Protein AF-A0A9E4SQM6-F1 (afdb_monomer)

Nearest PDB structures (foldseek):
  4mjz-assembly2_B-3  TM=9.495E-01  e=9.237E-07  Toxoplasma gondii
  3qw3-assembly1_A  TM=9.091E-01  e=8.149E-07  Leishmania infantum
  3qw3-assembly1_B  TM=9.134E-01  e=1.047E-06  Leishmania infantum
  3qw4-assembly1_B  TM=9.220E-01  e=1.840E-06  Leishmania donovani
  3sqm-assembly2_D  TM=3.153E-01  e=1.783E+00  Picosynechococcus sp. PCC 7002

Structure (mmCIF, N/CA/C/O backbone):
data_AF-A0A9E4SQM6-F1
#
_entry.id   AF-A0A9E4SQM6-F1
#
loop_
_atom_site.group_PDB
_atom_site.id
_atom_site.type_symbol
_atom_site.label_atom_id
_atom_site.label_alt_id
_atom_site.label_comp_id
_atom_site.label_asym_id
_atom_site.label_entity_id
_atom_site.label_seq_id
_atom_site.pdbx_PDB_ins_code
_atom_site.Cartn_x
_atom_site.Cartn_y
_atom_site.Cartn_z
_atom_site.occupancy
_atom_site.B_iso_or_equiv
_atom_site.auth_seq_id
_atom_site.auth_comp_id
_atom_site.auth_asym_id
_atom_site.auth_atom_id
_atom_site.pdbx_PDB_model_num
ATOM 1 N N . MET A 1 1 ? 3.486 10.969 13.806 1.00 89.56 1 MET A N 1
ATOM 2 C CA . MET A 1 1 ? 4.495 10.040 13.231 1.00 89.56 1 MET A CA 1
ATOM 3 C C . MET A 1 1 ? 3.866 8.672 12.937 1.00 89.56 1 MET A C 1
ATOM 5 O O . MET A 1 1 ? 2.784 8.404 13.447 1.00 89.56 1 MET A O 1
ATOM 9 N N . PHE A 1 2 ? 4.493 7.806 12.120 1.00 97.06 2 PHE A N 1
ATOM 10 C CA . PHE A 1 2 ? 3.908 6.513 11.693 1.00 97.06 2 PHE A CA 1
ATOM 11 C C . PHE A 1 2 ? 3.430 5.640 12.867 1.00 97.06 2 PHE A C 1
ATOM 13 O O . PHE A 1 2 ? 2.294 5.177 12.864 1.00 97.06 2 PHE A O 1
ATOM 20 N N . VAL A 1 3 ? 4.266 5.463 13.896 1.00 98.00 3 VAL A N 1
ATOM 21 C CA . VAL A 1 3 ? 3.957 4.603 15.056 1.00 98.00 3 VAL A CA 1
ATOM 22 C C . VAL A 1 3 ? 2.737 5.102 15.836 1.00 98.00 3 VAL A C 1
ATOM 24 O O . VAL A 1 3 ? 1.897 4.306 16.244 1.00 98.00 3 VAL A O 1
ATOM 27 N N . GLU A 1 4 ? 2.609 6.414 16.025 1.00 98.06 4 GLU A N 1
ATOM 28 C CA . GLU A 1 4 ? 1.458 7.022 16.708 1.00 98.06 4 GLU A CA 1
ATOM 29 C C . GLU A 1 4 ? 0.178 6.833 15.895 1.00 98.06 4 GLU A C 1
ATOM 31 O O . GLU A 1 4 ? -0.852 6.449 16.442 1.00 98.06 4 GLU A O 1
ATOM 36 N N . LYS A 1 5 ? 0.268 7.038 14.576 1.00 97.94 5 LYS A N 1
ATOM 37 C CA . LYS A 1 5 ? -0.836 6.838 13.636 1.00 97.94 5 LYS A CA 1
ATOM 38 C C . LYS A 1 5 ? -1.329 5.388 13.655 1.00 97.94 5 LYS A C 1
ATOM 40 O O . LYS A 1 5 ? -2.528 5.150 13.749 1.00 97.94 5 LYS A O 1
ATOM 45 N N . LEU A 1 6 ? -0.402 4.429 13.632 1.00 98.69 6 LEU A N 1
ATOM 46 C CA . LEU A 1 6 ? -0.713 3.004 13.726 1.00 98.69 6 LEU A CA 1
ATOM 47 C C . LEU A 1 6 ? -1.402 2.665 15.052 1.00 98.69 6 LEU A C 1
ATOM 49 O O . LEU A 1 6 ? -2.465 2.054 15.037 1.00 98.69 6 LEU A O 1
ATOM 53 N N . ARG A 1 7 ? -0.850 3.106 16.189 1.00 98.56 7 ARG A N 1
ATOM 54 C CA . ARG A 1 7 ? -1.456 2.872 17.513 1.00 98.56 7 ARG A CA 1
ATOM 55 C C . ARG A 1 7 ? -2.858 3.470 17.620 1.00 98.56 7 ARG A C 1
ATOM 57 O O . ARG A 1 7 ? -3.752 2.825 18.158 1.00 98.56 7 ARG A O 1
ATOM 64 N N . ALA A 1 8 ? -3.059 4.672 17.082 1.00 98.50 8 ALA A N 1
ATOM 65 C CA . ALA A 1 8 ? -4.365 5.319 17.059 1.00 98.50 8 ALA A CA 1
ATOM 66 C C . ALA A 1 8 ? -5.381 4.525 16.222 1.00 98.50 8 ALA A C 1
ATOM 68 O O . ALA A 1 8 ? -6.504 4.318 16.675 1.00 98.50 8 ALA A O 1
ATOM 69 N N . ALA A 1 9 ? -4.993 4.030 15.042 1.00 98.56 9 ALA A N 1
ATOM 70 C CA . ALA A 1 9 ? -5.856 3.185 14.214 1.00 98.56 9 ALA A CA 1
ATOM 71 C C . ALA A 1 9 ? -6.176 1.840 14.894 1.00 98.56 9 ALA A C 1
ATOM 73 O O . ALA A 1 9 ? -7.335 1.433 14.916 1.00 98.56 9 ALA A O 1
ATOM 74 N N . GLN A 1 10 ? -5.183 1.195 15.523 1.00 98.75 10 GLN A N 1
ATOM 75 C CA . GLN A 1 10 ? -5.373 -0.045 16.291 1.00 98.75 10 GLN A CA 1
ATOM 76 C C . GLN A 1 10 ? -6.385 0.134 17.426 1.00 98.75 10 GLN A C 1
ATOM 78 O O . GLN A 1 10 ? -7.281 -0.688 17.590 1.00 98.75 10 GLN A O 1
ATOM 83 N N . GLN A 1 11 ? -6.268 1.222 18.193 1.00 98.50 11 GLN A N 1
ATOM 84 C CA . GLN A 1 11 ? -7.200 1.530 19.278 1.00 98.50 11 GLN A CA 1
ATOM 85 C C . GLN A 1 11 ? -8.586 1.907 18.756 1.00 98.50 11 GLN A C 1
ATOM 87 O O . GLN A 1 11 ? -9.585 1.448 19.299 1.00 98.50 11 GLN A O 1
ATOM 92 N N . LYS A 1 12 ? -8.670 2.725 17.705 1.00 98.19 12 LYS A N 1
ATOM 93 C CA . LYS A 1 12 ? -9.953 3.169 17.153 1.00 98.19 12 LYS A CA 1
ATOM 94 C C . LYS A 1 12 ? -10.771 2.003 16.598 1.00 98.19 12 LYS A C 1
ATOM 96 O O . LYS A 1 12 ? -11.955 1.909 16.895 1.00 98.19 12 LYS A O 1
ATOM 101 N N . ASN A 1 13 ? -10.127 1.124 15.835 1.00 98.38 13 ASN A N 1
ATOM 102 C CA . ASN A 1 13 ? -10.789 0.019 15.143 1.00 98.38 13 ASN A CA 1
ATOM 103 C C . ASN A 1 13 ? -10.710 -1.303 15.933 1.00 98.38 13 ASN A C 1
ATOM 105 O O . ASN A 1 13 ? -11.168 -2.329 15.445 1.00 98.38 13 ASN A O 1
ATOM 109 N N . GLN A 1 14 ? -10.108 -1.297 17.135 1.00 98.50 14 GLN A N 1
ATOM 110 C CA . GLN A 1 14 ? -9.873 -2.484 17.978 1.00 98.50 14 GLN A CA 1
ATOM 111 C C . GLN A 1 14 ? -9.267 -3.657 17.188 1.00 98.50 14 GLN A C 1
ATOM 113 O O . GLN A 1 14 ? -9.684 -4.807 17.310 1.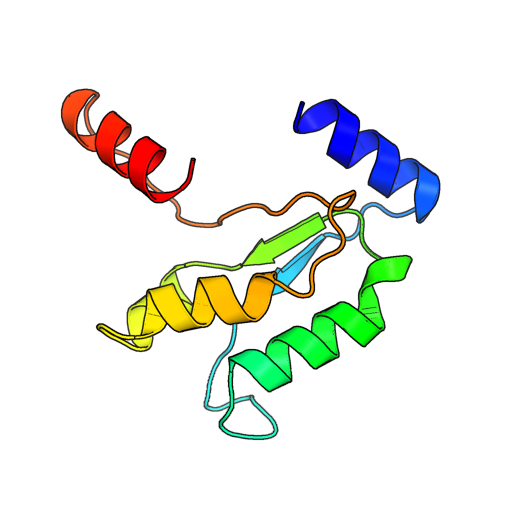00 98.50 14 GLN A O 1
ATOM 118 N N . SER A 1 15 ? -8.282 -3.349 16.343 1.00 98.25 15 SER A N 1
ATOM 119 C CA . SER A 1 15 ? -7.806 -4.268 15.313 1.00 98.25 15 SER A CA 1
ATOM 120 C C . SER A 1 15 ? -6.294 -4.238 15.155 1.00 98.25 15 SER A C 1
ATOM 122 O O . SER A 1 15 ? -5.650 -3.198 15.280 1.00 98.25 15 SER A O 1
ATOM 124 N N . PHE A 1 16 ? -5.738 -5.400 14.824 1.00 98.31 16 PHE A N 1
ATOM 125 C CA . PHE A 1 16 ? -4.361 -5.568 14.355 1.00 98.31 16 PHE A CA 1
ATOM 126 C C . PHE A 1 16 ? -4.302 -5.975 12.876 1.00 98.31 16 PHE A C 1
ATOM 128 O O . PHE A 1 16 ? -3.233 -6.307 12.366 1.00 98.31 16 PHE A O 1
ATOM 135 N N . LEU A 1 17 ? -5.448 -5.979 12.188 1.00 98.75 17 LEU A N 1
ATOM 136 C CA . LEU A 1 17 ? -5.549 -6.393 10.799 1.00 98.75 17 LEU A CA 1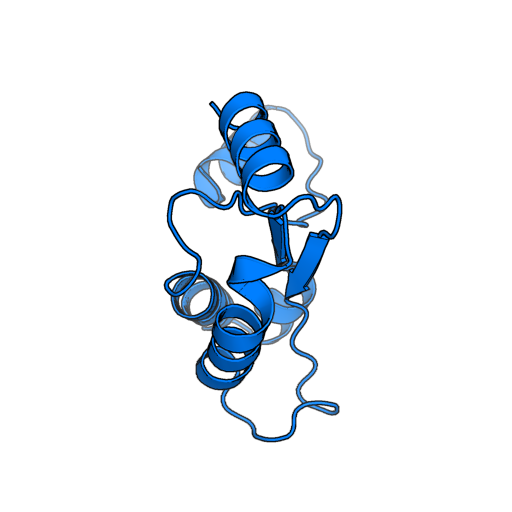
ATOM 137 C C . LEU A 1 17 ? -4.883 -5.364 9.882 1.00 98.75 17 LEU A C 1
ATOM 139 O O . LEU A 1 17 ? -5.212 -4.177 9.902 1.00 98.75 17 LEU A O 1
ATOM 143 N N . CYS A 1 18 ? -3.978 -5.848 9.039 1.00 98.75 18 CYS A N 1
ATOM 144 C CA . CYS A 1 18 ? -3.387 -5.098 7.943 1.00 98.75 18 CYS A CA 1
ATOM 145 C C . CYS A 1 18 ? -3.835 -5.743 6.632 1.00 98.75 18 CYS A C 1
ATOM 147 O O . CYS A 1 18 ? -3.521 -6.909 6.387 1.00 98.75 18 CYS A O 1
ATOM 149 N N . VAL A 1 19 ? -4.580 -5.005 5.811 1.00 98.75 19 VAL A N 1
ATOM 150 C CA . VAL A 1 19 ? -5.079 -5.511 4.524 1.00 98.75 19 VAL A CA 1
ATOM 151 C C . VAL A 1 19 ? -4.068 -5.205 3.422 1.00 98.75 19 VAL A C 1
ATOM 153 O O . VAL A 1 19 ? -3.610 -4.069 3.279 1.00 98.75 19 VAL A O 1
ATOM 156 N N . GLY A 1 20 ? -3.710 -6.228 2.645 1.00 98.56 20 GLY A N 1
ATOM 157 C CA . GLY A 1 20 ? -2.931 -6.070 1.417 1.00 98.56 20 GLY A CA 1
ATOM 158 C C . GLY A 1 20 ? -3.777 -5.458 0.301 1.00 98.56 20 GLY A C 1
ATOM 159 O O . GLY A 1 20 ? -4.959 -5.768 0.190 1.00 98.56 20 GLY A O 1
ATOM 160 N N . LEU A 1 21 ? -3.175 -4.592 -0.515 1.00 98.31 21 LEU A N 1
ATOM 161 C CA . LEU A 1 21 ? -3.807 -4.015 -1.707 1.00 98.31 21 LEU A CA 1
ATOM 162 C C . LEU A 1 21 ? -3.013 -4.488 -2.925 1.00 98.31 21 LEU A C 1
ATOM 164 O O . LEU A 1 21 ? -2.148 -3.774 -3.432 1.00 98.31 21 LEU A O 1
ATOM 168 N N . ASP A 1 22 ? -3.280 -5.730 -3.317 1.00 97.81 22 ASP A N 1
ATOM 169 C CA . ASP A 1 22 ? -2.452 -6.521 -4.226 1.00 97.81 22 ASP A CA 1
ATOM 170 C C . ASP A 1 22 ? -3.308 -6.921 -5.454 1.00 97.81 22 ASP A C 1
ATOM 172 O O . ASP A 1 22 ? -3.831 -8.035 -5.500 1.00 97.81 22 ASP A O 1
ATOM 176 N N . PRO A 1 23 ? -3.568 -5.992 -6.400 1.00 96.12 23 PRO A N 1
ATOM 177 C CA . PRO A 1 23 ? -4.531 -6.197 -7.484 1.00 96.12 23 PRO A CA 1
ATOM 178 C C . PRO A 1 23 ? -3.972 -7.129 -8.564 1.00 96.12 23 PRO A C 1
ATOM 180 O O . PRO A 1 23 ? -3.159 -6.716 -9.389 1.00 96.12 23 PRO A O 1
ATOM 183 N N . ASP A 1 24 ? -4.420 -8.382 -8.562 1.00 96.00 24 ASP A N 1
ATOM 184 C CA . ASP A 1 24 ? -4.170 -9.344 -9.637 1.00 96.00 24 ASP A CA 1
ATOM 185 C C . ASP A 1 24 ? -5.306 -9.275 -10.677 1.00 96.00 24 ASP A C 1
ATOM 187 O O . ASP A 1 24 ? -6.430 -9.682 -10.360 1.00 96.00 24 ASP A O 1
ATOM 191 N N . PRO A 1 25 ? -5.054 -8.786 -11.909 1.00 91.69 25 PRO A N 1
ATOM 192 C CA . PRO A 1 25 ? -6.086 -8.650 -12.937 1.00 91.69 25 PRO A CA 1
ATOM 193 C C . PRO A 1 25 ? -6.825 -9.949 -13.283 1.00 91.69 25 PRO A C 1
ATOM 195 O O . PRO A 1 25 ? -7.957 -9.876 -13.756 1.00 91.69 25 PRO A O 1
ATOM 198 N N . GLU A 1 26 ? -6.225 -11.122 -13.052 1.00 93.81 26 GLU A N 1
ATOM 199 C CA . GLU A 1 26 ? -6.869 -12.418 -13.312 1.00 93.81 26 GLU A CA 1
ATOM 200 C C . GLU A 1 26 ? -7.885 -12.808 -12.227 1.00 93.81 26 GLU A C 1
ATOM 202 O O . GLU A 1 26 ? -8.787 -13.609 -12.475 1.00 93.81 26 GLU A O 1
ATOM 207 N N . LEU A 1 27 ? -7.756 -12.238 -11.025 1.00 95.19 27 LEU A N 1
ATOM 208 C CA . LEU A 1 27 ? -8.601 -12.538 -9.864 1.00 95.19 27 LEU A CA 1
ATOM 209 C C . LEU A 1 27 ? -9.637 -11.444 -9.579 1.00 95.19 27 LEU A C 1
ATOM 211 O O . LEU A 1 27 ? -10.512 -11.617 -8.728 1.00 95.19 27 LEU A O 1
ATOM 215 N N . MET A 1 28 ? -9.531 -10.307 -10.262 1.00 95.94 28 MET A N 1
ATOM 216 C CA . MET A 1 28 ? -10.407 -9.163 -10.062 1.00 95.94 28 MET A CA 1
ATOM 217 C C . MET A 1 28 ? -11.785 -9.364 -10.713 1.00 95.94 28 MET A C 1
ATOM 219 O O . MET A 1 28 ? -11.890 -9.917 -11.807 1.00 95.94 28 MET A O 1
ATOM 223 N N . PRO A 1 29 ? -12.863 -8.845 -10.095 1.00 95.69 29 PRO A N 1
ATOM 224 C CA . PRO A 1 29 ? -14.212 -8.930 -10.656 1.00 95.69 29 PRO A CA 1
ATOM 225 C C . PRO A 1 29 ? -14.412 -8.029 -11.886 1.00 95.69 29 PRO A C 1
ATOM 227 O O . PRO A 1 29 ? -15.352 -8.230 -12.654 1.00 95.69 29 PRO A O 1
ATOM 230 N N . HIS A 1 30 ? -13.556 -7.022 -12.068 1.00 95.25 30 HIS A N 1
ATOM 231 C CA . HIS A 1 30 ? -13.589 -6.082 -13.185 1.00 95.25 30 HIS A CA 1
ATOM 232 C C . HIS A 1 30 ? -12.188 -5.498 -13.437 1.00 95.25 30 HIS A C 1
ATOM 234 O O . HIS A 1 30 ? -11.369 -5.488 -12.524 1.00 95.25 30 HIS A O 1
ATOM 240 N N . PRO A 1 31 ? -11.889 -4.960 -14.633 1.00 93.62 31 PRO A N 1
ATOM 241 C CA . PRO A 1 31 ? -10.522 -4.566 -14.996 1.00 93.62 31 PRO A CA 1
ATOM 242 C C . PRO A 1 31 ? -10.031 -3.261 -14.346 1.00 93.62 31 PRO A C 1
ATOM 244 O O . PRO A 1 31 ? -8.835 -2.979 -14.373 1.00 93.62 31 PRO A O 1
ATOM 247 N N . ASP A 1 32 ? -10.925 -2.439 -13.788 1.00 95.94 32 ASP A N 1
ATOM 248 C CA . ASP A 1 32 ? -10.536 -1.176 -13.150 1.00 95.94 32 ASP A CA 1
ATOM 249 C C . ASP A 1 32 ? -9.889 -1.401 -11.768 1.00 95.94 32 ASP A C 1
ATOM 251 O O . ASP A 1 32 ? -10.574 -1.610 -10.767 1.00 95.94 32 ASP A O 1
ATOM 255 N N . VAL A 1 33 ? -8.556 -1.335 -11.717 1.00 96.56 33 VAL A N 1
ATOM 256 C CA . VAL A 1 33 ? -7.755 -1.512 -10.492 1.00 96.56 33 VAL A CA 1
ATOM 257 C C . VAL A 1 33 ? -8.079 -0.481 -9.416 1.00 96.56 33 VAL A C 1
ATOM 259 O O . VAL A 1 33 ? -8.207 -0.846 -8.247 1.00 96.56 33 VAL A O 1
ATOM 262 N N . ALA A 1 34 ? -8.215 0.793 -9.785 1.00 96.19 34 ALA A N 1
ATOM 263 C CA . ALA A 1 34 ? -8.416 1.852 -8.803 1.00 96.19 34 ALA A CA 1
ATOM 264 C C . ALA A 1 34 ? -9.798 1.731 -8.158 1.00 96.19 34 ALA A C 1
ATOM 266 O O . ALA A 1 34 ? -9.911 1.797 -6.934 1.00 96.19 34 ALA A O 1
ATOM 267 N N . SER A 1 35 ? -10.832 1.487 -8.967 1.00 96.25 35 SER A N 1
ATOM 268 C CA . SER A 1 35 ? -12.186 1.251 -8.456 1.00 96.25 35 SER A CA 1
ATOM 269 C C . SER A 1 35 ? -12.239 0.016 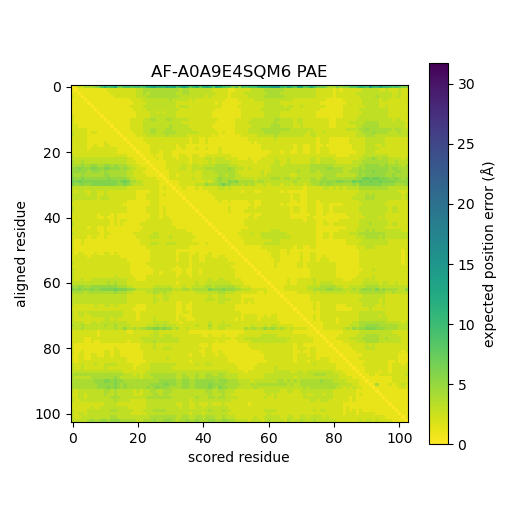-7.555 1.00 96.25 35 SER A C 1
ATOM 271 O O . SER A 1 35 ? -12.774 0.092 -6.452 1.00 96.25 35 SER A O 1
ATOM 273 N N . PHE A 1 36 ? -11.582 -1.078 -7.948 1.00 96.94 36 PHE A N 1
ATOM 274 C CA . PHE A 1 36 ? -11.576 -2.320 -7.172 1.00 96.94 36 PHE A CA 1
ATOM 275 C C . PHE A 1 36 ? -10.929 -2.133 -5.794 1.00 96.94 36 PHE A C 1
ATOM 277 O O . PHE A 1 36 ? -11.466 -2.549 -4.767 1.00 96.94 36 PHE A O 1
ATOM 284 N N . LEU A 1 37 ? -9.773 -1.466 -5.746 1.00 97.88 37 LEU A N 1
ATOM 285 C CA . LEU A 1 37 ? -9.089 -1.210 -4.482 1.00 97.88 37 LEU A CA 1
ATOM 286 C C . LEU A 1 37 ? -9.836 -0.187 -3.617 1.00 97.88 37 LEU A C 1
ATOM 288 O O . LEU A 1 37 ? -9.826 -0.318 -2.393 1.00 97.88 37 LEU A O 1
ATOM 292 N N . HIS A 1 38 ? -10.528 0.787 -4.214 1.00 97.50 38 HIS A N 1
ATOM 293 C CA . HIS A 1 38 ? -11.414 1.681 -3.468 1.00 97.50 38 HIS A CA 1
ATOM 294 C C . HIS A 1 38 ? -12.578 0.937 -2.816 1.00 97.50 38 HIS A C 1
ATOM 296 O O . HIS A 1 38 ? -12.879 1.214 -1.657 1.00 97.50 38 HIS A O 1
ATOM 302 N N . GLU A 1 39 ? -13.195 -0.024 -3.502 1.00 97.25 39 GLU A N 1
ATOM 303 C CA . GLU A 1 39 ? -14.253 -0.859 -2.923 1.00 97.25 39 GLU A CA 1
ATOM 304 C C . GLU A 1 39 ? -13.743 -1.654 -1.715 1.00 97.25 39 GLU A C 1
ATOM 306 O O . GLU A 1 39 ? -14.392 -1.670 -0.667 1.00 97.25 39 GLU A O 1
ATOM 311 N N . ILE A 1 40 ? -12.541 -2.236 -1.814 1.00 97.75 40 ILE A N 1
ATOM 312 C CA . ILE A 1 40 ? -11.892 -2.921 -0.686 1.00 97.75 40 ILE A CA 1
ATOM 313 C C . ILE A 1 40 ? -11.671 -1.955 0.479 1.00 97.75 40 ILE A C 1
ATOM 315 O O . ILE A 1 40 ? -11.981 -2.292 1.623 1.00 97.75 40 ILE A O 1
ATOM 319 N N . VAL A 1 41 ? -11.137 -0.760 0.217 1.00 98.31 41 VAL A N 1
ATOM 320 C CA . VAL A 1 41 ? -10.887 0.241 1.263 1.00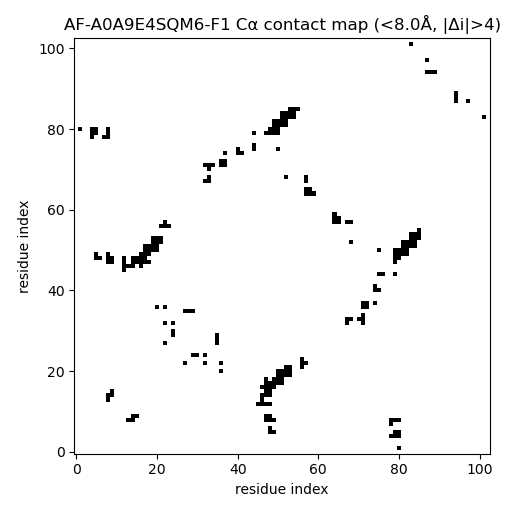 98.31 41 VAL A CA 1
ATOM 321 C C . VAL A 1 41 ? -12.195 0.675 1.925 1.00 98.31 41 VAL A C 1
ATOM 323 O O . VAL A 1 41 ? -12.291 0.664 3.151 1.00 98.31 41 VAL A O 1
ATOM 326 N N . GLU A 1 42 ? -13.222 1.004 1.147 1.00 98.19 42 GLU A N 1
ATOM 327 C CA . GLU A 1 42 ? -14.519 1.429 1.676 1.00 98.19 42 GLU A CA 1
ATOM 328 C C . GLU A 1 42 ? -15.181 0.350 2.534 1.00 98.19 42 GLU A C 1
ATOM 330 O O . GLU A 1 42 ? -15.718 0.672 3.593 1.00 98.19 42 GLU A O 1
ATOM 335 N N . ALA A 1 43 ? -15.078 -0.918 2.129 1.00 98.06 43 ALA A N 1
ATOM 336 C CA . ALA A 1 43 ? -15.642 -2.050 2.857 1.00 98.06 43 ALA A CA 1
ATOM 337 C C . ALA A 1 43 ? -14.853 -2.457 4.117 1.00 98.06 43 ALA A C 1
ATOM 339 O O . ALA A 1 43 ? -15.366 -3.241 4.913 1.00 98.06 43 ALA A O 1
ATOM 340 N N . THR A 1 44 ? -13.605 -1.996 4.292 1.00 98.44 44 THR A N 1
ATOM 341 C CA . THR A 1 44 ? -12.713 -2.501 5.359 1.00 98.44 44 THR A CA 1
ATOM 342 C C . THR A 1 44 ? -12.083 -1.428 6.249 1.00 98.44 44 THR A C 1
ATOM 344 O O . THR A 1 44 ? -11.436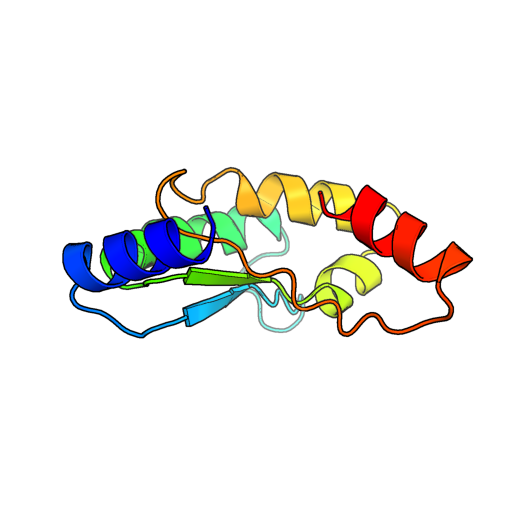 -1.766 7.243 1.00 98.44 44 THR A O 1
ATOM 347 N N . LYS A 1 45 ? -12.242 -0.135 5.943 1.00 98.12 45 LYS A N 1
ATOM 348 C CA . LYS A 1 45 ? -11.544 0.966 6.643 1.00 98.12 45 LYS A CA 1
ATOM 349 C C . LYS A 1 45 ? -11.844 1.072 8.140 1.00 98.12 45 LYS A C 1
ATOM 351 O O . LYS A 1 45 ? -11.038 1.622 8.886 1.00 98.12 45 LYS A O 1
ATOM 356 N N . ASP A 1 46 ? -12.984 0.572 8.593 1.00 98.00 46 ASP A N 1
ATOM 357 C CA . ASP A 1 46 ? -13.389 0.504 10.000 1.00 98.00 46 ASP A CA 1
ATOM 358 C C . ASP A 1 46 ? -12.878 -0.757 10.720 1.00 98.00 46 ASP A C 1
ATOM 360 O O . ASP A 1 46 ? -12.943 -0.831 11.944 1.00 98.00 46 ASP A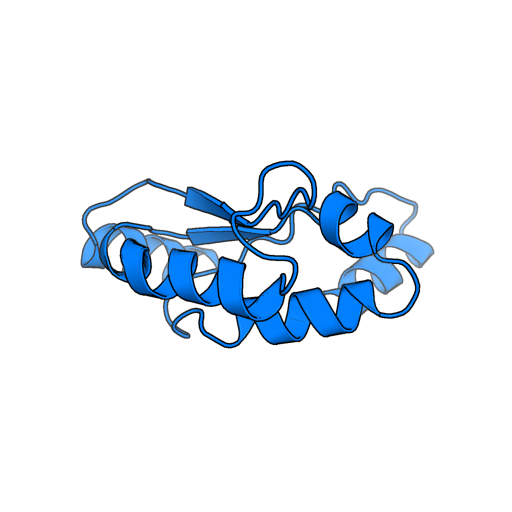 O 1
ATOM 364 N N . LEU A 1 47 ? -12.302 -1.711 9.983 1.00 98.44 47 LEU A N 1
ATOM 365 C CA . LEU A 1 47 ? -11.825 -2.999 10.496 1.00 98.44 47 LEU A CA 1
ATOM 366 C C . LEU A 1 47 ? -10.299 -3.115 10.551 1.00 98.44 47 LEU A C 1
ATOM 368 O O . LEU A 1 47 ? -9.778 -4.030 11.190 1.00 98.44 47 LEU A O 1
ATOM 372 N N . VAL A 1 48 ? -9.556 -2.240 9.871 1.00 98.75 48 VAL A N 1
ATOM 373 C CA . VAL A 1 48 ? -8.094 -2.360 9.722 1.00 98.75 48 VAL A CA 1
ATOM 374 C C . VAL A 1 48 ? -7.326 -1.361 10.572 1.00 98.75 48 VAL A C 1
ATOM 376 O O . VAL A 1 48 ? -7.802 -0.266 10.856 1.00 98.75 48 VAL A O 1
ATOM 379 N N . CYS A 1 49 ? -6.085 -1.688 10.920 1.00 98.69 49 CYS A N 1
ATOM 380 C CA . CYS A 1 49 ? -5.144 -0.717 11.467 1.00 98.69 49 CYS A CA 1
ATOM 381 C C . CYS A 1 49 ? -4.167 -0.160 10.426 1.00 98.69 49 CYS A C 1
ATOM 383 O O . CYS A 1 49 ? -3.462 0.799 10.729 1.00 98.69 49 CYS A O 1
ATOM 385 N N . ALA A 1 50 ? -4.077 -0.764 9.237 1.00 98.81 50 ALA A N 1
ATOM 386 C CA . ALA A 1 50 ? -3.198 -0.339 8.151 1.00 98.81 50 ALA A CA 1
ATOM 387 C C . ALA A 1 50 ? -3.634 -0.945 6.807 1.00 98.81 50 ALA A C 1
ATOM 389 O O . ALA A 1 50 ? -4.242 -2.016 6.772 1.00 98.81 50 ALA A O 1
ATOM 390 N N . TYR A 1 51 ? -3.226 -0.298 5.716 1.00 98.88 51 TYR A N 1
ATOM 391 C CA . TYR A 1 51 ? -3.211 -0.898 4.381 1.00 98.88 51 TYR A CA 1
ATOM 392 C C . TYR A 1 51 ? -1.778 -1.079 3.894 1.00 98.88 51 TYR A C 1
ATOM 394 O O . TYR A 1 51 ? -0.905 -0.256 4.183 1.00 98.88 51 TYR A O 1
ATOM 402 N N . LYS A 1 52 ? -1.531 -2.145 3.133 1.00 98.81 52 LYS A N 1
ATOM 403 C CA . LYS A 1 52 ? -0.203 -2.495 2.627 1.00 98.81 52 LYS A CA 1
ATOM 404 C C . LYS A 1 52 ? -0.236 -2.822 1.129 1.00 98.81 52 LYS A C 1
ATOM 406 O O . LYS A 1 52 ? -0.250 -4.008 0.788 1.00 98.81 52 LYS A O 1
ATOM 411 N N . PRO A 1 53 ? -0.226 -1.818 0.233 1.00 98.50 53 PRO A N 1
ATOM 412 C CA . PRO A 1 53 ? -0.044 -2.070 -1.192 1.00 98.50 53 PRO A CA 1
ATOM 413 C C . PRO A 1 53 ? 1.333 -2.683 -1.464 1.00 98.50 53 PRO A C 1
ATOM 415 O O . PRO A 1 53 ? 2.358 -2.151 -1.025 1.00 98.50 53 PRO A O 1
ATOM 418 N N . ASN A 1 54 ? 1.363 -3.795 -2.195 1.00 98.62 54 ASN A N 1
ATOM 419 C CA . ASN A 1 54 ? 2.596 -4.378 -2.709 1.00 98.62 54 ASN A CA 1
ATOM 420 C C . ASN A 1 54 ? 2.924 -3.797 -4.086 1.00 98.62 54 ASN A C 1
ATOM 422 O O . ASN A 1 54 ? 2.176 -3.974 -5.046 1.00 98.62 54 ASN A O 1
ATOM 426 N N . LEU A 1 55 ? 4.068 -3.116 -4.186 1.00 98.25 55 LEU A N 1
ATOM 427 C CA . LEU A 1 55 ? 4.431 -2.363 -5.387 1.00 98.25 55 LEU A CA 1
ATOM 428 C C . LEU A 1 55 ? 4.636 -3.247 -6.621 1.00 98.25 55 LEU A C 1
ATOM 430 O O . LEU A 1 55 ? 4.455 -2.748 -7.726 1.00 98.25 55 LEU A O 1
ATOM 434 N N . ALA A 1 56 ? 4.938 -4.539 -6.459 1.00 98.31 56 ALA A N 1
ATOM 435 C CA . ALA A 1 56 ? 5.128 -5.448 -7.589 1.00 98.31 56 ALA A CA 1
ATOM 436 C C . ALA A 1 56 ? 3.884 -5.532 -8.494 1.00 98.31 56 ALA A C 1
ATOM 438 O O . ALA A 1 56 ? 4.016 -5.531 -9.715 1.00 98.31 56 ALA A O 1
ATOM 439 N N . PHE A 1 57 ? 2.680 -5.536 -7.907 1.00 98.25 57 PHE A N 1
ATOM 440 C CA . PHE A 1 57 ? 1.422 -5.594 -8.662 1.00 98.25 57 PHE A CA 1
ATOM 441 C C . PHE A 1 57 ? 1.197 -4.331 -9.493 1.00 98.25 57 PHE A C 1
ATOM 443 O O . PHE A 1 57 ? 0.731 -4.401 -10.623 1.00 98.25 57 PHE A O 1
ATOM 450 N N . PHE A 1 58 ? 1.585 -3.172 -8.963 1.00 97.88 58 PHE A N 1
ATOM 451 C CA . PHE A 1 58 ? 1.466 -1.903 -9.673 1.00 97.88 58 PHE A CA 1
ATOM 452 C C . PHE A 1 58 ? 2.563 -1.745 -10.726 1.00 97.88 58 PHE A C 1
ATOM 454 O O . PHE A 1 58 ? 2.281 -1.324 -11.838 1.00 97.88 58 PHE A O 1
ATOM 461 N N . GLU A 1 59 ? 3.805 -2.123 -10.422 1.00 97.69 59 GLU A N 1
ATOM 462 C CA . GLU A 1 59 ? 4.916 -2.115 -11.383 1.00 97.69 59 GLU A CA 1
ATOM 463 C C . GLU A 1 59 ? 4.619 -2.990 -12.613 1.00 97.69 59 GLU A C 1
ATOM 465 O O . GLU A 1 59 ? 4.963 -2.609 -13.734 1.00 97.69 59 GLU A O 1
ATOM 470 N N . ALA A 1 60 ? 3.914 -4.113 -12.428 1.00 97.12 60 ALA A N 1
ATOM 471 C CA . ALA A 1 60 ? 3.477 -4.993 -13.513 1.00 97.12 60 ALA A CA 1
ATOM 472 C C . ALA A 1 60 ? 2.485 -4.331 -14.493 1.00 97.12 60 ALA A C 1
ATOM 474 O O . ALA A 1 60 ? 2.399 -4.755 -15.644 1.00 97.12 60 ALA A O 1
ATOM 475 N N . LEU A 1 61 ? 1.792 -3.256 -14.090 1.00 95.00 61 LEU A N 1
ATOM 476 C CA . LEU A 1 61 ? 0.912 -2.463 -14.966 1.00 95.00 61 LEU A CA 1
ATOM 477 C C . LEU A 1 61 ? 1.693 -1.526 -15.912 1.00 95.00 61 LEU A C 1
ATOM 479 O O . LEU A 1 61 ? 1.102 -0.811 -16.723 1.00 95.00 61 LEU A O 1
ATOM 483 N N . GLY A 1 62 ? 3.026 -1.492 -15.812 1.00 96.00 62 GLY A N 1
ATOM 484 C CA . GLY A 1 62 ? 3.889 -0.661 -16.644 1.00 96.00 62 GLY A CA 1
ATOM 485 C C . GLY A 1 62 ? 3.887 0.813 -16.230 1.00 96.00 62 GLY A C 1
ATOM 486 O O . GLY A 1 62 ? 3.746 1.155 -15.058 1.00 96.00 62 GLY A O 1
ATOM 487 N N . VAL A 1 63 ? 4.065 1.713 -17.204 1.00 95.81 63 VAL A N 1
ATOM 488 C CA . VAL A 1 63 ? 4.299 3.156 -16.967 1.00 95.81 63 VAL A CA 1
ATOM 489 C C . VAL A 1 63 ? 3.174 3.816 -16.155 1.00 95.81 63 VAL A C 1
ATOM 491 O O . VAL A 1 63 ? 3.439 4.707 -15.351 1.00 95.81 63 VAL A O 1
ATOM 494 N N . GLY A 1 64 ? 1.929 3.362 -16.331 1.00 95.94 64 GLY A N 1
ATOM 495 C CA . GLY A 1 64 ? 0.762 3.881 -15.608 1.00 95.94 64 GLY A CA 1
ATOM 496 C C . GLY A 1 64 ? 0.604 3.345 -14.184 1.00 95.94 64 GLY A C 1
ATOM 497 O O . GLY A 1 64 ? -0.139 3.922 -13.396 1.00 95.94 64 GLY A O 1
ATOM 498 N N . GLY A 1 65 ? 1.328 2.288 -13.811 1.00 96.19 65 GLY A N 1
ATOM 499 C CA . GLY A 1 65 ? 1.110 1.574 -12.556 1.00 96.19 65 GLY A CA 1
ATOM 500 C C . GLY A 1 65 ? 1.276 2.424 -11.304 1.00 96.19 65 GLY A C 1
ATOM 501 O O . GLY A 1 65 ? 0.518 2.291 -10.344 1.00 96.19 65 GLY A O 1
ATOM 502 N N . MET A 1 66 ? 2.220 3.367 -11.324 1.00 96.00 66 MET A N 1
ATOM 503 C CA . MET A 1 66 ? 2.416 4.273 -10.195 1.00 96.00 66 MET A CA 1
ATOM 504 C C . MET A 1 66 ? 1.311 5.313 -10.060 1.00 96.00 66 MET A C 1
ATOM 506 O O . MET A 1 66 ? 0.920 5.656 -8.946 1.00 96.00 66 MET A O 1
ATOM 510 N N . GLN A 1 67 ? 0.752 5.764 -11.181 1.00 97.06 67 GLN A N 1
ATOM 511 C CA . GLN A 1 67 ? -0.439 6.598 -11.149 1.00 97.06 67 GLN A CA 1
ATOM 512 C C . GLN A 1 67 ? -1.632 5.810 -10.592 1.00 97.06 67 GLN A C 1
ATOM 514 O O . GLN A 1 67 ? -2.321 6.313 -9.706 1.00 97.06 67 GLN A O 1
ATOM 519 N N . THR A 1 68 ? -1.811 4.559 -11.022 1.00 96.88 68 THR A N 1
ATOM 520 C CA . THR A 1 68 ? -2.846 3.663 -10.492 1.00 96.88 68 THR A CA 1
ATOM 521 C C . THR A 1 68 ? -2.684 3.418 -8.992 1.00 96.88 68 THR A C 1
ATOM 523 O O . THR A 1 68 ? -3.678 3.465 -8.270 1.00 96.88 68 THR A O 1
ATOM 526 N N . LEU A 1 69 ? -1.458 3.224 -8.483 1.00 97.31 69 LEU A N 1
ATOM 527 C CA . LEU A 1 69 ? -1.208 3.118 -7.039 1.00 97.31 69 LEU A CA 1
ATOM 528 C C . LEU A 1 69 ? -1.697 4.368 -6.307 1.00 97.31 69 LEU A C 1
ATOM 530 O O . LEU A 1 69 ? -2.448 4.256 -5.340 1.00 97.31 69 LEU A O 1
ATOM 534 N N . LEU A 1 70 ? -1.284 5.550 -6.776 1.00 96.19 70 LEU A N 1
ATOM 535 C CA . LEU A 1 70 ? -1.664 6.822 -6.164 1.00 96.19 70 LEU A CA 1
ATOM 536 C C . LEU A 1 70 ? -3.177 7.022 -6.176 1.00 96.19 70 LEU A C 1
ATOM 538 O O . LEU A 1 70 ? -3.728 7.476 -5.181 1.00 96.19 70 LEU A O 1
ATOM 542 N N . GLU A 1 71 ? -3.844 6.692 -7.279 1.00 96.75 71 GLU A N 1
ATOM 543 C CA . GLU A 1 71 ? -5.300 6.752 -7.386 1.00 96.75 71 GLU A CA 1
ATOM 544 C C . GLU A 1 71 ? -5.971 5.797 -6.402 1.00 96.75 71 GLU A C 1
ATOM 546 O O . GLU A 1 71 ? -6.843 6.243 -5.669 1.00 96.75 71 GLU A O 1
ATOM 551 N N . SER A 1 72 ? -5.493 4.555 -6.299 1.00 96.06 72 SER A N 1
ATOM 552 C CA . SER A 1 72 ? -6.060 3.508 -5.435 1.00 96.06 72 SER A CA 1
ATOM 553 C C . SER A 1 72 ? -5.965 3.823 -3.939 1.00 96.06 72 SER A C 1
ATOM 555 O O . SER A 1 72 ? -6.837 3.444 -3.160 1.00 96.06 72 SER A O 1
ATOM 557 N N . ILE A 1 73 ? -4.900 4.508 -3.504 1.00 95.44 73 ILE A N 1
ATOM 558 C CA . ILE A 1 73 ? -4.710 4.839 -2.083 1.00 95.44 73 ILE A CA 1
ATOM 559 C C . ILE A 1 73 ? -5.359 6.164 -1.667 1.00 95.44 73 ILE A C 1
ATOM 561 O O . ILE A 1 73 ? -5.388 6.461 -0.472 1.00 95.44 73 ILE A O 1
ATOM 565 N N . ARG A 1 74 ? -5.892 6.969 -2.604 1.00 94.62 74 ARG A N 1
ATOM 566 C CA . ARG A 1 74 ? -6.548 8.256 -2.278 1.00 94.62 74 ARG A CA 1
ATOM 567 C C . ARG A 1 74 ? -7.751 8.081 -1.357 1.00 94.62 74 ARG A C 1
ATOM 569 O O . ARG A 1 74 ? -8.002 8.962 -0.540 1.00 94.62 74 ARG A O 1
ATOM 576 N N . GLY A 1 75 ? -8.471 6.965 -1.477 1.00 91.50 75 GLY A N 1
ATOM 577 C CA . GLY A 1 75 ? -9.612 6.643 -0.617 1.00 91.50 75 GLY A CA 1
ATOM 578 C C . GLY A 1 75 ? -9.238 6.259 0.819 1.00 91.50 75 GLY A C 1
ATOM 579 O O . GLY A 1 75 ? -10.104 6.247 1.691 1.00 91.50 75 GLY A O 1
ATOM 580 N N . VAL A 1 76 ? -7.962 5.967 1.108 1.00 97.94 76 VAL A N 1
ATOM 581 C CA . VAL A 1 76 ? -7.543 5.541 2.450 1.00 97.94 76 VAL A CA 1
ATOM 582 C C . VAL A 1 76 ? -7.674 6.711 3.431 1.00 97.94 76 VAL A C 1
ATOM 584 O O . VAL A 1 76 ? -7.027 7.748 3.244 1.00 97.94 76 VAL A O 1
ATOM 587 N N . PRO A 1 77 ? -8.451 6.569 4.524 1.00 97.56 77 PRO A N 1
ATOM 588 C CA . PRO A 1 77 ? -8.596 7.632 5.504 1.00 97.56 77 PRO A CA 1
ATOM 589 C C . PRO A 1 77 ? -7.248 8.101 6.049 1.00 97.56 77 PRO A C 1
ATOM 591 O O . PRO A 1 77 ? -6.405 7.302 6.455 1.00 97.56 77 PRO A O 1
ATOM 594 N N . SER A 1 78 ? -7.073 9.417 6.159 1.00 96.31 78 SER A N 1
ATOM 595 C CA . SER A 1 78 ? -5.794 10.031 6.539 1.00 96.31 78 SER A CA 1
ATOM 596 C C . SER A 1 78 ? -5.261 9.606 7.909 1.00 96.31 78 SER A C 1
ATOM 598 O O . SER A 1 78 ? -4.074 9.794 8.156 1.00 96.31 78 SER A O 1
ATOM 600 N N . HIS A 1 79 ? -6.086 9.014 8.778 1.00 96.25 79 HIS A N 1
ATOM 601 C CA . HIS A 1 79 ? -5.700 8.471 10.084 1.00 96.25 79 HIS A CA 1
ATOM 602 C C . HIS A 1 79 ? -5.231 7.005 10.036 1.00 96.25 79 HIS A C 1
ATOM 604 O O . HIS A 1 79 ? -4.620 6.551 10.996 1.00 96.25 79 HIS A O 1
ATOM 610 N N . ILE A 1 80 ? -5.424 6.289 8.922 1.00 98.44 80 ILE A N 1
ATOM 611 C CA . ILE A 1 80 ? -4.952 4.911 8.717 1.00 98.44 80 ILE A CA 1
ATOM 612 C C . ILE A 1 80 ? -3.596 4.949 7.988 1.00 98.44 80 ILE A C 1
ATOM 614 O O . ILE A 1 80 ? -3.448 5.642 6.977 1.00 98.44 80 ILE A O 1
ATOM 618 N N . PRO A 1 81 ? -2.532 4.336 8.530 1.00 98.38 81 PRO A N 1
ATOM 619 C CA . PRO A 1 81 ? -1.231 4.286 7.874 1.00 98.38 81 PRO A CA 1
ATOM 620 C C . PRO A 1 81 ? -1.256 3.405 6.618 1.00 98.38 81 PRO A C 1
ATOM 622 O O . PRO A 1 81 ? -1.964 2.400 6.552 1.00 98.38 81 PRO A O 1
ATOM 625 N N . ILE A 1 82 ? -0.419 3.778 5.652 1.00 98.44 82 ILE A N 1
ATOM 626 C CA . ILE A 1 82 ? -0.135 2.993 4.450 1.00 98.44 82 ILE A CA 1
ATOM 627 C C . ILE A 1 82 ? 1.306 2.498 4.557 1.00 98.44 82 ILE A C 1
ATOM 629 O O . ILE A 1 82 ? 2.204 3.267 4.907 1.00 98.44 82 ILE A O 1
ATOM 633 N N . ILE A 1 83 ? 1.521 1.218 4.272 1.00 98.50 83 ILE A N 1
ATOM 634 C CA . ILE A 1 83 ? 2.833 0.572 4.255 1.00 98.50 83 ILE A CA 1
ATOM 635 C C . ILE A 1 83 ? 3.138 0.182 2.810 1.00 98.50 83 ILE A C 1
ATOM 637 O O . ILE A 1 83 ? 2.570 -0.775 2.294 1.00 98.50 83 ILE A O 1
ATOM 641 N N . ALA A 1 84 ? 4.039 0.910 2.153 1.00 98.19 84 ALA A N 1
ATOM 642 C CA . ALA A 1 84 ? 4.513 0.540 0.823 1.00 98.19 84 ALA A CA 1
ATOM 643 C C . ALA A 1 84 ? 5.394 -0.717 0.917 1.00 98.19 84 ALA A C 1
ATOM 645 O O . ALA A 1 84 ? 6.559 -0.647 1.316 1.00 98.19 84 ALA A O 1
ATOM 646 N N . ASP A 1 85 ? 4.847 -1.879 0.558 1.00 98.69 85 ASP A N 1
ATOM 647 C CA . ASP A 1 85 ? 5.595 -3.135 0.517 1.00 98.69 85 ASP A CA 1
ATOM 648 C C . ASP A 1 85 ? 6.408 -3.206 -0.779 1.00 98.69 85 ASP A C 1
ATOM 650 O O . ASP A 1 85 ? 6.008 -3.801 -1.777 1.00 98.69 85 ASP A O 1
ATOM 654 N N . ALA A 1 86 ? 7.540 -2.504 -0.759 1.00 98.00 86 ALA A N 1
ATOM 655 C CA . ALA A 1 86 ? 8.408 -2.297 -1.915 1.00 98.00 86 ALA A CA 1
ATOM 656 C C . ALA A 1 86 ? 9.679 -3.163 -1.897 1.00 98.00 86 ALA A C 1
ATOM 658 O O . ALA A 1 86 ? 10.387 -3.235 -2.903 1.00 98.00 86 ALA A O 1
ATOM 659 N N . LYS A 1 87 ? 10.000 -3.760 -0.736 1.00 97.88 87 LYS A N 1
ATOM 660 C CA . LYS A 1 87 ? 11.197 -4.590 -0.482 1.00 97.88 87 LYS A CA 1
ATOM 661 C C . LYS A 1 87 ? 12.508 -3.973 -1.009 1.00 97.88 87 LYS A C 1
ATOM 663 O O . LYS A 1 87 ? 13.400 -4.684 -1.461 1.00 97.88 87 LYS A O 1
ATOM 668 N N . ARG A 1 88 ? 12.624 -2.639 -0.977 1.00 97.50 88 ARG A N 1
ATOM 669 C CA . ARG A 1 88 ? 13.795 -1.919 -1.500 1.00 97.50 88 ARG A CA 1
ATOM 670 C C . ARG A 1 88 ? 15.000 -2.073 -0.576 1.00 97.50 88 ARG A C 1
ATOM 672 O O . ARG A 1 88 ? 14.875 -1.916 0.635 1.00 97.50 88 ARG A O 1
ATOM 679 N N . GLY A 1 89 ? 16.170 -2.298 -1.166 1.00 97.25 89 GLY A N 1
ATOM 680 C CA . GLY A 1 89 ? 17.452 -2.354 -0.467 1.00 97.25 89 GLY A CA 1
ATOM 681 C C . GLY A 1 89 ? 18.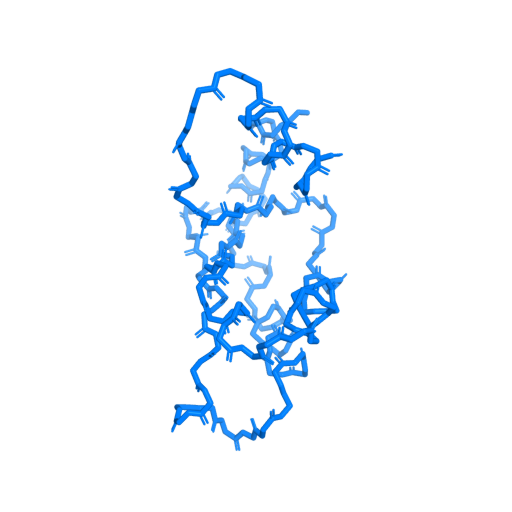600 -2.157 -1.451 1.00 97.25 89 GLY A C 1
ATOM 682 O O . GLY A 1 89 ? 18.672 -2.862 -2.451 1.00 97.25 89 GLY A O 1
ATOM 683 N N . ASP A 1 90 ? 19.449 -1.160 -1.196 1.00 98.31 90 ASP A N 1
ATOM 684 C CA . ASP A 1 90 ? 20.559 -0.756 -2.072 1.00 98.31 90 ASP A CA 1
ATOM 685 C C . ASP A 1 90 ? 21.540 0.145 -1.289 1.00 98.31 90 ASP A C 1
ATOM 687 O O . ASP A 1 90 ? 21.287 0.495 -0.131 1.00 98.31 90 ASP A O 1
ATOM 691 N N . ILE A 1 91 ? 22.657 0.535 -1.901 1.00 98.00 91 ILE A N 1
ATOM 692 C CA . ILE A 1 91 ? 23.653 1.439 -1.322 1.00 98.00 91 ILE A CA 1
ATOM 693 C C . ILE A 1 91 ? 23.060 2.817 -1.015 1.00 98.00 91 ILE A C 1
ATOM 695 O O . ILE A 1 91 ? 22.094 3.265 -1.633 1.00 98.00 91 ILE A O 1
ATOM 699 N N . GLY A 1 92 ? 23.694 3.542 -0.088 1.00 98.25 92 GLY A N 1
ATOM 700 C CA . GLY A 1 92 ? 23.154 4.788 0.464 1.00 98.25 92 GLY A CA 1
ATOM 701 C C . GLY A 1 92 ? 22.750 5.841 -0.574 1.00 98.25 92 GLY A C 1
ATOM 702 O O . GLY A 1 92 ? 21.745 6.520 -0.383 1.00 98.25 92 GLY A O 1
ATOM 703 N N . ASN A 1 93 ? 23.474 5.969 -1.694 1.00 98.19 93 ASN A N 1
ATOM 704 C CA . ASN A 1 93 ? 23.078 6.906 -2.747 1.00 98.19 93 ASN A CA 1
ATOM 705 C C . ASN A 1 93 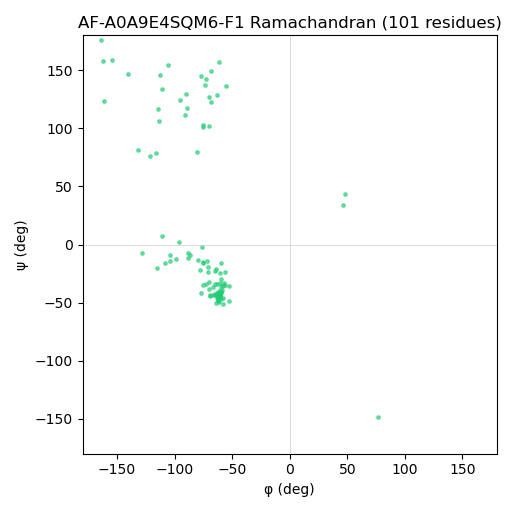? 21.733 6.521 -3.379 1.00 98.19 93 ASN A C 1
ATOM 707 O O . ASN A 1 93 ? 20.841 7.363 -3.442 1.00 98.19 93 ASN A O 1
ATOM 711 N N . THR A 1 94 ? 21.575 5.262 -3.790 1.00 98.38 94 THR A N 1
ATOM 712 C CA . THR A 1 94 ? 20.348 4.754 -4.416 1.00 98.38 94 THR A CA 1
ATOM 713 C C . THR A 1 94 ? 19.195 4.668 -3.418 1.00 98.38 94 THR A C 1
ATOM 715 O O . THR A 1 94 ? 18.073 5.058 -3.733 1.00 98.38 94 THR A O 1
ATOM 718 N N . ALA A 1 95 ? 19.470 4.269 -2.172 1.00 98.25 95 ALA A N 1
ATOM 719 C CA . ALA A 1 95 ? 18.477 4.213 -1.102 1.00 98.25 95 ALA A CA 1
ATOM 720 C C . ALA A 1 95 ? 17.778 5.565 -0.861 1.00 98.25 95 ALA A C 1
ATOM 722 O O . ALA A 1 95 ? 16.574 5.598 -0.608 1.00 98.25 95 ALA A O 1
ATOM 723 N N . ARG A 1 96 ? 18.487 6.696 -1.018 1.00 98.31 96 ARG A N 1
ATOM 724 C CA . ARG A 1 96 ? 17.873 8.037 -0.950 1.00 98.31 96 ARG A CA 1
ATOM 725 C C . ARG A 1 96 ? 16.845 8.279 -2.052 1.00 98.31 96 ARG A C 1
ATOM 727 O O . ARG A 1 96 ? 15.863 8.974 -1.810 1.00 98.31 96 ARG A O 1
ATOM 734 N N . PHE A 1 97 ? 17.049 7.722 -3.244 1.00 98.19 97 PHE A N 1
ATOM 735 C CA . PHE A 1 97 ? 16.079 7.830 -4.334 1.00 98.19 97 PHE A CA 1
ATOM 736 C C . PHE A 1 97 ? 14.871 6.918 -4.111 1.00 98.19 97 PHE A C 1
ATOM 738 O O . PHE A 1 97 ? 13.759 7.345 -4.402 1.00 98.19 97 PHE A O 1
ATOM 745 N N . TYR A 1 98 ? 15.045 5.732 -3.512 1.00 97.75 98 TYR A N 1
ATOM 746 C CA . TYR A 1 98 ? 13.898 4.938 -3.052 1.00 97.75 98 TYR A CA 1
ATOM 747 C C . TYR A 1 98 ? 13.083 5.667 -1.983 1.00 97.75 98 TYR A C 1
ATOM 749 O O . TYR A 1 98 ? 11.859 5.659 -2.054 1.00 97.75 98 TYR A O 1
ATOM 757 N N . ALA A 1 99 ? 13.744 6.337 -1.033 1.00 97.50 99 ALA A N 1
ATOM 758 C CA . ALA A 1 99 ? 13.053 7.157 -0.043 1.00 97.50 99 ALA A CA 1
ATOM 759 C C . ALA A 1 99 ? 12.286 8.310 -0.710 1.00 97.50 99 ALA A C 1
ATOM 761 O O . ALA A 1 99 ? 11.095 8.446 -0.473 1.00 97.50 99 ALA A O 1
ATOM 762 N N . ARG A 1 100 ? 12.931 9.064 -1.612 1.00 97.38 100 ARG A N 1
ATOM 763 C CA . ARG A 1 100 ? 12.302 10.163 -2.370 1.00 97.38 100 ARG A CA 1
ATOM 764 C C . ARG A 1 100 ? 11.117 9.714 -3.231 1.00 97.38 100 ARG A C 1
ATOM 766 O O . ARG A 1 100 ? 10.234 10.512 -3.519 1.00 97.38 100 ARG A O 1
ATOM 773 N N . ALA A 1 101 ? 11.119 8.472 -3.707 1.00 95.06 101 ALA A N 1
ATOM 774 C CA . ALA A 1 101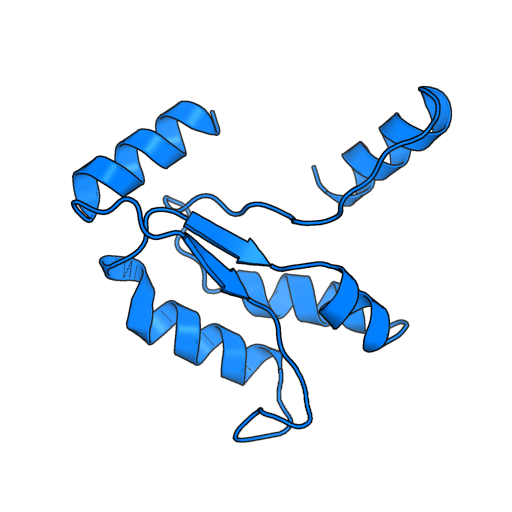 ? 10.011 7.943 -4.492 1.00 95.06 101 ALA A CA 1
ATOM 775 C C . ALA A 1 101 ? 8.749 7.690 -3.644 1.00 95.06 101 ALA A C 1
ATOM 777 O O . ALA A 1 101 ? 7.657 7.654 -4.202 1.00 95.06 101 ALA A O 1
ATOM 778 N N . LEU A 1 102 ? 8.892 7.496 -2.325 1.00 94.25 102 LEU A N 1
ATOM 779 C CA . LEU A 1 102 ? 7.808 7.081 -1.424 1.00 94.25 102 LEU A CA 1
ATOM 780 C C . LEU A 1 102 ? 7.434 8.123 -0.357 1.00 94.25 102 LEU A C 1
ATOM 782 O O . LEU A 1 102 ? 6.338 8.034 0.198 1.00 94.25 102 LEU A O 1
ATOM 786 N N . PHE A 1 103 ? 8.325 9.070 -0.055 1.00 93.31 103 PHE A N 1
ATOM 787 C CA . PHE A 1 103 ? 8.187 10.090 0.990 1.00 93.31 103 PHE A CA 1
ATOM 788 C C . PHE A 1 103 ? 8.564 11.472 0.452 1.00 93.31 103 PHE A C 1
ATOM 790 O O . PHE A 1 103 ? 7.861 12.436 0.827 1.00 93.31 103 PHE A O 1
#

Secondary structure (DSSP, 8-state):
-HHHHHHHHHHHHT---EEEE---TTT-SSS-HHHHHHHHHHHHTTT-SEEEEBHHHHHTTGGGHHHHHHHHHTTS-TTS-B--B------HHHHHHHHHHH-

pLDDT: mean 97.22, std 1.7, range [89.56, 98.88]

Mean predicted aligned error: 2.26 Å

Solvent-accessible surface area (backbone atoms only — not comparable to full-atom values): 5898 Å² total; per-residue (Å²): 105,72,70,58,33,31,52,51,20,21,63,74,35,74,25,86,41,66,47,72,52,66,70,50,80,90,78,45,96,60,87,55,62,38,61,52,44,35,52,53,43,74,78,36,63,72,52,28,16,30,39,33,38,34,45,66,48,30,56,73,61,44,92,56,12,64,56,46,49,55,58,26,53,64,70,56,56,90,61,47,41,75,44,80,50,62,87,81,83,65,59,73,76,59,39,52,53,57,46,63,74,78,107

Foldseek 3Di:
DQVVLLVVLCVQLVEADEAELQDDCVPFPDNQSQVRLLVVCVVCLSNHSAYEYELVNLVVVPPCSVVSVVSNCPNRPPSRYYHHNDPDDDDPVVVVVVVVVPD

Radius of gyration: 14.37 Å; Cα contacts (8 Å, |Δi|>4): 127; chains: 1; bounding box: 39×23×36 Å

Sequence (103 aa):
MFVEKLRAAQQKNQSFLCVGLDPDPELMPHPDVASFLHEIVEATKDLVCAYKPNLAFFEALGVGGMQTLLESIRGVPSHIPIIADAKRGDIGNTARFYARALF